Protein AF-A0A4Q7DW19-F1 (afdb_monomer)

Nearest PDB structures (foldseek):
  6ycz-assembly1_A  TM=6.209E-01  e=5.247E+00  Plasmodium falciparum 3D7
  6f8s-assembly1_C  TM=4.944E-01  e=6.450E+00  Pseudomonas putida
  3trb-assembly1_A  TM=3.190E-01  e=3.720E+00  Coxiella burnetii
  7csy-assembly1_A  TM=3.362E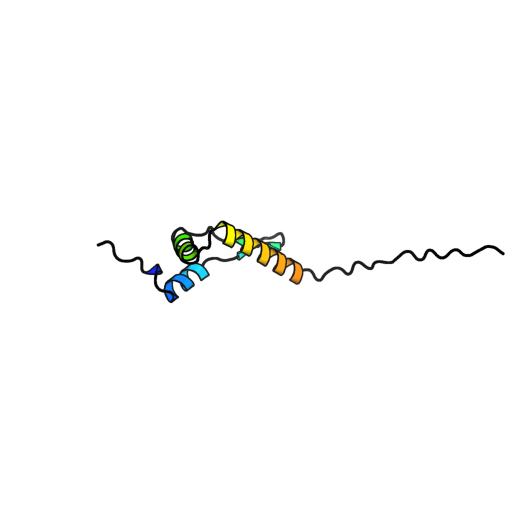-01  e=4.573E+00  Pseudomonas ae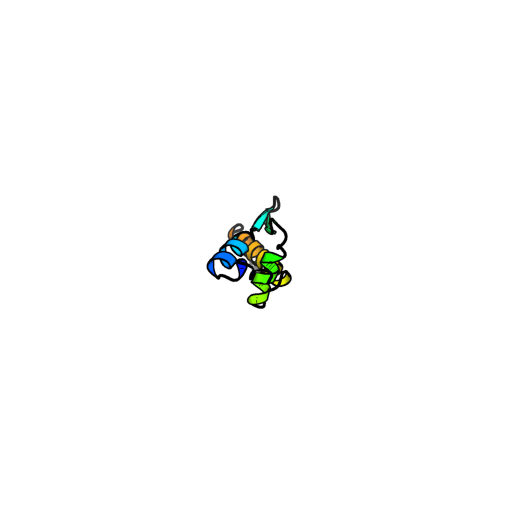ruginosa PAO1

Foldseek 3Di:
DPDDPPCPDPVNVVVLLVQFDWDQDPVQFIFTPDQQDPSNQVSLVVVVHHSVNVRVVRRVVRVVVVCVVDPDPPPPCPDDPDDDDDDD

Radius of gyration: 24.45 Å; Cα contacts (8 Å, |Δi|>4): 57; chains: 1; bounding box: 36×29×95 Å

Mean predicted aligned error: 12.31 Å

pLDDT: mean 78.39, std 18.78, range [39.31, 94.69]

Secondary structure (DSSP, 8-state):
-PPPPGGGSHHHHHHHHTT--EEE-TTS-EEESSPPPHHHHHHHHHTT--HHHHHHHHHHHHHHHHHHHS------------------

Sequence (88 aa):
MPGKPNYLSVPSALKELEKIELIRQPNGNYKLDHAVTATQKVILGAFGLDEEWIKAQARQIGKDIQNVAMPEEQKDDDEDAENETKSY

Organism: NCBI:txid1584

Structure (mmCIF, N/CA/C/O backbone):
data_AF-A0A4Q7DW19-F1
#
_entry.id   AF-A0A4Q7DW19-F1
#
loop_
_atom_site.group_PDB
_atom_site.id
_atom_site.type_symbol
_atom_site.label_atom_id
_atom_site.label_alt_id
_atom_site.label_comp_id
_atom_site.label_asym_id
_atom_site.label_entity_id
_atom_site.label_seq_id
_atom_site.pdbx_PDB_ins_code
_atom_site.Cartn_x
_atom_site.Cartn_y
_atom_site.Cartn_z
_atom_site.occupancy
_atom_site.B_iso_or_equiv
_atom_site.auth_seq_id
_atom_site.auth_comp_id
_atom_site.auth_asym_id
_atom_site.auth_atom_id
_atom_site.pdbx_PDB_model_num
ATOM 1 N N . MET A 1 1 ? -17.642 1.907 26.990 1.00 46.78 1 MET A N 1
ATOM 2 C CA . MET A 1 1 ? -17.718 1.746 25.523 1.00 46.78 1 MET A CA 1
ATOM 3 C C . MET A 1 1 ? -16.306 1.914 24.984 1.00 46.78 1 MET A C 1
ATOM 5 O O . MET A 1 1 ? -15.759 2.989 25.208 1.00 46.78 1 MET A O 1
ATOM 9 N N . PRO A 1 2 ? -15.669 0.897 24.379 1.00 56.22 2 PRO A N 1
ATOM 10 C CA . PRO A 1 2 ? -14.382 1.113 23.726 1.00 56.22 2 PRO A CA 1
ATOM 11 C C . PRO A 1 2 ? -14.595 2.145 22.610 1.00 56.22 2 PRO A C 1
ATOM 13 O O . PRO A 1 2 ? -15.537 2.030 21.825 1.00 56.22 2 PRO A O 1
ATOM 16 N N . GLY A 1 3 ? -13.811 3.224 22.642 1.00 58.12 3 GLY A N 1
ATOM 17 C CA . GLY A 1 3 ? -13.977 4.382 21.767 1.00 58.12 3 GLY A CA 1
ATOM 18 C C . GLY A 1 3 ? -13.917 3.984 20.297 1.00 58.12 3 GLY A C 1
ATOM 19 O O . GLY A 1 3 ? -13.139 3.109 19.918 1.00 58.12 3 GLY A O 1
ATOM 20 N N . LYS A 1 4 ? -14.759 4.619 19.474 1.00 63.19 4 LYS A N 1
ATOM 21 C CA . LYS A 1 4 ? -14.733 4.442 18.020 1.00 63.19 4 LYS A CA 1
ATOM 22 C C . LYS A 1 4 ? -13.292 4.609 17.523 1.00 63.19 4 LYS A C 1
ATOM 24 O O . LYS A 1 4 ? -12.667 5.617 17.855 1.00 63.19 4 LYS A O 1
ATOM 29 N N . PRO A 1 5 ? -12.758 3.656 16.752 1.00 58.50 5 PRO A N 1
ATOM 30 C CA . PRO A 1 5 ? -11.424 3.794 16.197 1.00 58.50 5 PRO A CA 1
ATOM 31 C C . PRO A 1 5 ? -11.318 5.068 15.340 1.00 58.50 5 PRO A C 1
ATOM 33 O O . PRO A 1 5 ? -12.077 5.250 14.389 1.00 58.50 5 PRO A O 1
ATOM 36 N N . ASN A 1 6 ? -10.373 5.957 15.670 1.00 62.06 6 ASN A N 1
ATOM 37 C CA . ASN A 1 6 ? -10.190 7.270 15.020 1.00 62.06 6 ASN A CA 1
ATOM 38 C C . ASN A 1 6 ? -9.728 7.196 13.548 1.00 62.06 6 ASN A C 1
ATOM 40 O O . ASN A 1 6 ? -9.645 8.218 12.872 1.00 62.06 6 ASN A O 1
ATOM 44 N N . TYR A 1 7 ? -9.458 5.997 13.033 1.00 60.69 7 TYR A N 1
ATOM 45 C CA . TYR A 1 7 ? -9.137 5.732 11.625 1.00 60.69 7 TYR A CA 1
ATOM 46 C C . TYR A 1 7 ? -10.388 5.663 10.723 1.00 60.69 7 TYR A C 1
ATOM 48 O O . TYR A 1 7 ? -10.260 5.477 9.520 1.00 60.69 7 TYR A O 1
ATOM 56 N N . LEU A 1 8 ? -11.592 5.859 11.282 1.00 64.94 8 LEU A N 1
ATOM 57 C CA . LEU A 1 8 ? -12.860 5.989 10.542 1.00 64.94 8 LEU A CA 1
ATOM 58 C C . LEU A 1 8 ? -13.134 7.410 10.014 1.00 64.94 8 LEU A C 1
ATOM 60 O O . LEU A 1 8 ? -14.173 7.642 9.398 1.00 64.94 8 LEU A O 1
ATOM 64 N N . SER A 1 9 ? -12.246 8.376 10.264 1.00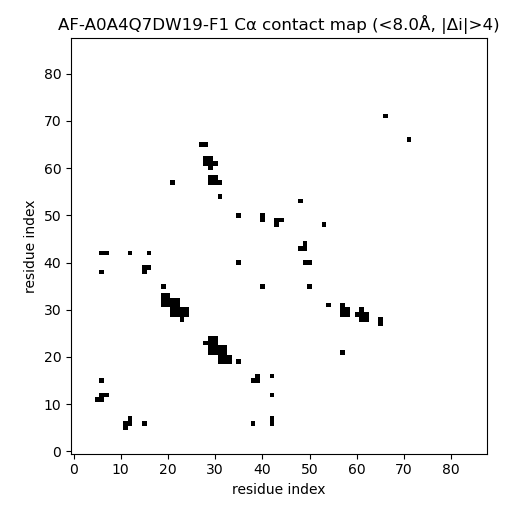 85.00 9 SER A N 1
ATOM 65 C CA . SER A 1 9 ? -12.332 9.677 9.595 1.00 85.00 9 SER A CA 1
ATOM 66 C C . SER A 1 9 ? -11.615 9.612 8.245 1.00 85.00 9 SER A C 1
ATOM 68 O O . SER A 1 9 ? -10.524 9.049 8.152 1.00 85.00 9 SER A O 1
ATOM 70 N N . VAL A 1 10 ? -12.207 10.203 7.203 1.00 86.31 10 VAL A N 1
ATOM 71 C CA . VAL A 1 10 ? -11.638 10.189 5.842 1.00 86.31 10 VAL A CA 1
ATOM 72 C C . VAL A 1 10 ? -10.194 10.721 5.808 1.00 86.31 10 VAL A C 1
ATOM 74 O O . VAL A 1 10 ? -9.336 10.030 5.261 1.00 86.31 10 VAL A O 1
ATOM 77 N N . PRO A 1 11 ? -9.856 11.868 6.438 1.00 90.75 11 PRO A N 1
ATOM 78 C CA . PRO A 1 11 ? -8.481 12.368 6.418 1.00 90.75 11 PRO A CA 1
ATOM 79 C C . PRO A 1 11 ? -7.490 11.442 7.132 1.00 90.75 11 PRO A C 1
ATOM 81 O O . PRO A 1 11 ? -6.348 11.309 6.703 1.00 90.75 11 PRO A O 1
ATOM 84 N N . SER A 1 12 ? -7.904 10.796 8.227 1.00 89.56 12 SER A N 1
ATOM 85 C CA . SER A 1 12 ? -7.051 9.839 8.941 1.00 89.56 12 SER A CA 1
ATOM 86 C C . SER A 1 12 ? -6.840 8.555 8.145 1.00 89.56 12 SER A C 1
ATOM 88 O O . SER A 1 12 ? -5.733 8.029 8.147 1.00 89.56 12 SER A O 1
ATOM 90 N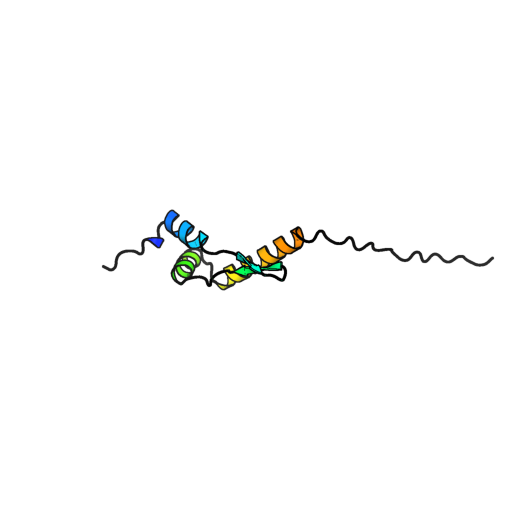 N . ALA A 1 13 ? -7.878 8.070 7.460 1.00 90.38 13 ALA A N 1
ATOM 91 C CA . ALA A 1 13 ? -7.791 6.885 6.618 1.00 90.38 13 ALA A CA 1
ATOM 92 C C . ALA A 1 13 ? -6.799 7.090 5.465 1.00 90.38 13 ALA A C 1
ATOM 94 O O . ALA A 1 13 ? -5.947 6.236 5.238 1.00 90.38 13 ALA A O 1
ATOM 95 N N . LEU A 1 14 ? -6.851 8.249 4.799 1.00 91.75 14 LEU A N 1
ATOM 96 C CA . LEU A 1 14 ? -5.911 8.592 3.728 1.00 91.75 14 LEU A CA 1
ATOM 97 C C . LEU A 1 14 ? -4.460 8.610 4.223 1.00 91.75 14 LEU A C 1
ATOM 99 O O . LEU A 1 14 ? -3.626 7.914 3.656 1.00 91.75 14 LEU A O 1
ATOM 103 N N . LYS A 1 15 ? -4.183 9.288 5.345 1.00 93.12 15 LYS A N 1
ATOM 104 C CA . LYS A 1 15 ? -2.841 9.308 5.963 1.00 93.12 15 LYS A CA 1
ATOM 105 C C . LYS A 1 15 ? -2.303 7.918 6.314 1.00 93.12 15 LYS A C 1
ATOM 107 O O . LYS A 1 15 ? -1.095 7.716 6.377 1.00 93.12 15 LYS A O 1
ATOM 112 N N . GLU A 1 16 ? -3.183 6.968 6.619 1.00 93.62 16 GLU A N 1
ATOM 113 C CA . GLU A 1 16 ? -2.787 5.594 6.934 1.00 93.62 16 GLU A CA 1
ATOM 114 C C . GLU A 1 16 ? -2.505 4.770 5.669 1.00 93.62 16 GLU A C 1
ATOM 116 O O . GLU A 1 16 ? -1.573 3.962 5.661 1.00 93.62 16 GLU A O 1
ATOM 121 N N . LEU A 1 17 ? -3.287 4.980 4.604 1.00 93.06 17 LEU A N 1
ATOM 122 C CA . LEU A 1 17 ? -3.091 4.337 3.301 1.00 93.06 17 LEU A CA 1
ATOM 123 C C . LEU A 1 17 ? -1.864 4.880 2.557 1.00 93.06 17 LEU A C 1
ATOM 125 O O . LEU A 1 17 ? -1.205 4.111 1.868 1.00 93.06 17 LEU A O 1
ATOM 129 N N . GLU A 1 18 ? -1.510 6.155 2.744 1.00 94.31 18 GLU A N 1
ATOM 130 C CA . GLU A 1 18 ? -0.292 6.774 2.188 1.00 94.31 18 GLU A CA 1
ATOM 131 C C . GLU A 1 18 ? 0.999 6.061 2.623 1.00 94.31 18 GLU A C 1
ATOM 133 O O . GLU A 1 18 ? 1.996 6.120 1.916 1.00 94.31 18 GLU A O 1
ATOM 138 N N . LYS A 1 19 ? 0.977 5.332 3.746 1.00 94.50 19 LYS A N 1
ATOM 139 C CA . LYS A 1 19 ? 2.116 4.529 4.226 1.00 94.50 19 LYS A CA 1
ATOM 140 C C . LYS A 1 19 ? 2.347 3.244 3.417 1.00 94.50 19 LYS A C 1
ATOM 142 O O . LYS A 1 19 ? 3.270 2.492 3.721 1.00 94.50 19 LYS A O 1
ATOM 147 N N . ILE A 1 20 ? 1.465 2.909 2.473 1.00 94.38 20 ILE A N 1
ATOM 148 C CA . ILE A 1 20 ? 1.647 1.766 1.575 1.00 94.38 20 ILE A CA 1
ATOM 149 C C . ILE A 1 20 ? 2.570 2.214 0.441 1.00 94.38 20 ILE A C 1
ATOM 151 O O . ILE A 1 20 ? 2.132 2.834 -0.525 1.00 94.38 20 ILE A O 1
ATOM 155 N N . GLU A 1 21 ? 3.851 1.882 0.563 1.00 94.00 21 GLU A N 1
ATOM 156 C CA . GLU A 1 21 ? 4.889 2.327 -0.368 1.00 94.00 21 GLU A CA 1
ATOM 157 C C . GLU A 1 21 ? 5.441 1.183 -1.230 1.00 94.00 21 GLU A C 1
ATOM 159 O O . GLU A 1 21 ? 5.435 0.006 -0.847 1.00 94.00 21 GLU A O 1
ATOM 164 N N . LEU A 1 22 ? 5.943 1.547 -2.414 1.00 92.94 22 LEU A N 1
ATOM 165 C CA . LEU A 1 22 ? 6.685 0.657 -3.303 1.00 92.94 22 LEU A CA 1
ATOM 166 C C . LEU A 1 22 ? 8.176 0.986 -3.251 1.00 92.94 22 LEU A C 1
ATOM 168 O O . LEU A 1 22 ? 8.573 2.138 -3.400 1.00 92.94 22 LEU A O 1
ATOM 172 N N . ILE A 1 23 ? 9.008 -0.045 -3.143 1.00 92.44 23 ILE A N 1
ATOM 173 C CA . ILE A 1 23 ? 10.465 0.056 -3.166 1.00 92.44 23 ILE A CA 1
ATOM 174 C C . ILE A 1 23 ? 11.036 -0.588 -4.432 1.00 92.44 23 ILE A C 1
ATOM 176 O O . ILE A 1 23 ? 10.707 -1.727 -4.792 1.00 92.44 23 ILE A O 1
ATOM 180 N N . ARG A 1 24 ? 11.940 0.136 -5.100 1.00 90.12 24 ARG A N 1
ATOM 181 C CA . ARG A 1 24 ? 12.692 -0.372 -6.253 1.00 90.12 24 ARG A CA 1
ATOM 182 C C . ARG A 1 24 ? 13.747 -1.372 -5.786 1.00 90.12 24 ARG A C 1
ATOM 184 O O . ARG A 1 24 ? 14.601 -1.055 -4.964 1.00 90.12 24 ARG A O 1
ATOM 191 N N . GLN A 1 25 ? 13.702 -2.580 -6.327 1.00 88.88 25 GLN A N 1
ATOM 192 C CA . GLN A 1 25 ? 14.694 -3.621 -6.086 1.00 88.88 25 GLN A CA 1
ATOM 193 C C . GLN A 1 25 ? 15.920 -3.453 -7.001 1.00 88.88 25 GLN A C 1
ATOM 195 O O . GLN A 1 25 ? 15.820 -2.822 -8.058 1.00 88.88 25 GLN A O 1
ATOM 200 N N . PRO A 1 26 ? 17.079 -4.046 -6.649 1.00 85.44 26 PRO A N 1
ATOM 201 C CA . PRO A 1 26 ? 18.291 -3.974 -7.471 1.00 85.44 26 PRO A CA 1
ATOM 202 C C . PRO A 1 26 ? 18.111 -4.499 -8.901 1.00 85.44 26 PRO A C 1
ATOM 204 O O . PRO A 1 26 ? 18.723 -3.979 -9.825 1.00 85.44 26 PRO A O 1
ATOM 207 N N . ASN A 1 27 ? 17.225 -5.479 -9.096 1.00 81.12 27 ASN A N 1
ATOM 208 C CA . ASN A 1 27 ? 16.872 -6.027 -10.408 1.00 81.12 27 ASN A CA 1
ATOM 209 C C . ASN A 1 27 ? 15.914 -5.131 -11.221 1.00 81.12 27 ASN A C 1
ATOM 211 O O . ASN A 1 27 ? 15.440 -5.548 -12.270 1.00 81.12 27 ASN A O 1
ATOM 215 N N . GLY A 1 28 ? 15.596 -3.927 -10.735 1.00 78.94 28 GLY A N 1
ATOM 216 C CA . GLY A 1 28 ? 14.707 -2.978 -11.404 1.00 78.94 28 GLY A CA 1
ATOM 217 C C . GLY A 1 28 ? 13.215 -3.219 -11.174 1.00 78.94 28 GLY A C 1
ATOM 218 O O . GLY A 1 28 ? 12.415 -2.412 -11.638 1.00 78.94 28 GLY A O 1
ATOM 219 N N . ASN A 1 29 ? 12.821 -4.274 -10.454 1.00 85.06 29 ASN A N 1
ATOM 220 C CA . ASN A 1 29 ? 11.415 -4.545 -10.147 1.00 85.06 29 ASN A CA 1
ATOM 221 C C . ASN A 1 29 ? 10.945 -3.686 -8.965 1.00 85.06 29 ASN A C 1
ATOM 223 O O . ASN A 1 29 ? 11.685 -3.498 -8.000 1.00 85.06 29 ASN A O 1
ATOM 227 N N . TYR A 1 30 ? 9.693 -3.233 -8.979 1.00 89.44 30 TYR A N 1
ATOM 228 C CA . TYR A 1 30 ? 9.067 -2.587 -7.820 1.00 89.44 30 TYR A CA 1
ATOM 229 C C . TYR A 1 30 ? 8.264 -3.609 -7.013 1.00 89.44 30 TYR A C 1
ATOM 231 O O . TYR A 1 30 ? 7.577 -4.464 -7.574 1.00 89.44 30 TYR A O 1
ATOM 239 N N . LYS A 1 31 ? 8.356 -3.533 -5.685 1.00 90.00 31 LYS A N 1
ATOM 240 C CA . LYS A 1 31 ? 7.576 -4.361 -4.754 1.00 90.00 31 LYS A CA 1
ATOM 241 C C . LYS A 1 31 ? 7.085 -3.516 -3.584 1.00 90.00 31 LYS A C 1
ATOM 243 O O . LYS A 1 31 ? 7.648 -2.458 -3.341 1.00 90.00 31 LYS A O 1
ATOM 248 N N . LEU A 1 32 ? 6.098 -4.002 -2.835 1.00 93.00 32 LEU A N 1
ATOM 249 C CA . LEU A 1 32 ? 5.704 -3.374 -1.569 1.00 93.00 32 LEU A CA 1
ATOM 250 C C . LEU A 1 32 ? 6.886 -3.358 -0.592 1.00 93.00 32 LEU A C 1
ATOM 252 O O . LEU A 1 32 ? 7.532 -4.392 -0.398 1.00 93.00 32 LEU A O 1
ATOM 256 N N . ASP A 1 33 ? 7.158 -2.195 -0.002 1.00 90.50 33 ASP A N 1
ATOM 257 C CA . ASP A 1 33 ? 8.229 -2.036 0.986 1.00 90.50 33 ASP A CA 1
ATOM 258 C C . ASP A 1 33 ? 7.874 -2.722 2.310 1.00 90.50 33 ASP A C 1
ATOM 260 O O . ASP A 1 33 ? 8.677 -3.438 2.916 1.00 90.50 33 ASP A O 1
ATOM 264 N N . HIS A 1 34 ? 6.612 -2.578 2.715 1.00 90.25 34 HIS A N 1
ATOM 265 C CA . HIS A 1 34 ? 6.067 -3.161 3.932 1.00 90.25 34 HIS A CA 1
ATOM 266 C C . HIS A 1 34 ? 4.806 -3.981 3.657 1.00 90.25 34 HIS A C 1
ATOM 268 O O . HIS A 1 34 ? 4.077 -3.764 2.688 1.00 90.2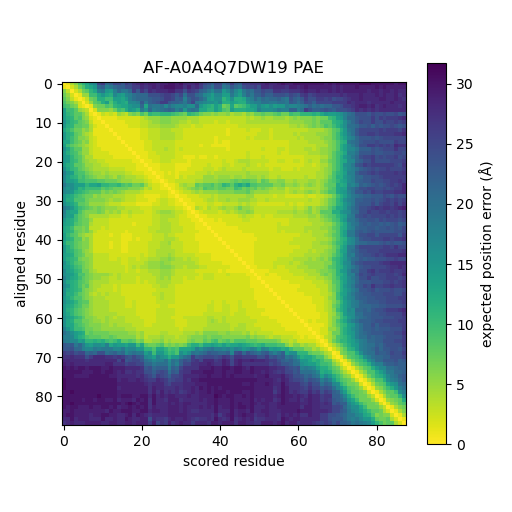5 34 HIS A O 1
ATOM 274 N N . ALA A 1 35 ? 4.544 -4.949 4.537 1.00 92.25 35 ALA A N 1
ATOM 275 C CA . ALA A 1 35 ? 3.283 -5.678 4.527 1.00 92.25 35 ALA A CA 1
ATOM 276 C C . ALA A 1 35 ? 2.125 -4.748 4.921 1.00 92.25 35 ALA A C 1
ATOM 278 O O . ALA A 1 35 ? 2.275 -3.902 5.804 1.00 92.25 35 ALA A O 1
ATOM 279 N N . VAL A 1 36 ? 0.955 -4.951 4.310 1.00 93.56 36 VAL A N 1
ATOM 280 C CA . VAL A 1 36 ? -0.252 -4.179 4.633 1.00 93.56 36 VAL A CA 1
ATOM 281 C C . VAL A 1 36 ? -0.667 -4.470 6.080 1.00 93.56 36 VAL A C 1
ATOM 283 O O . VAL A 1 36 ? -0.898 -5.624 6.456 1.00 93.56 36 VAL A O 1
ATOM 286 N N . THR A 1 37 ? -0.757 -3.430 6.908 1.00 94.56 37 THR A N 1
ATOM 287 C CA . THR A 1 37 ? -1.065 -3.548 8.340 1.00 94.56 37 THR A CA 1
ATOM 288 C C . THR A 1 37 ? -2.537 -3.888 8.578 1.00 94.56 37 THR A C 1
ATOM 290 O O . THR A 1 37 ? -3.391 -3.656 7.724 1.00 94.56 37 THR A O 1
ATOM 293 N N . ALA A 1 38 ? -2.880 -4.410 9.761 1.00 92.88 38 ALA A N 1
ATOM 294 C CA . ALA A 1 38 ? -4.275 -4.715 10.102 1.00 92.88 38 ALA A CA 1
ATOM 295 C C . ALA A 1 38 ? -5.191 -3.482 9.981 1.00 92.88 38 ALA A C 1
ATOM 297 O O . ALA A 1 38 ? -6.295 -3.587 9.452 1.00 92.88 38 ALA A O 1
ATOM 298 N N . THR A 1 39 ? -4.714 -2.306 10.402 1.00 92.12 39 THR A N 1
ATOM 299 C CA . THR A 1 39 ? -5.449 -1.040 10.274 1.00 92.12 39 THR A CA 1
ATOM 300 C C . THR A 1 39 ? -5.700 -0.685 8.810 1.00 92.12 39 THR A C 1
ATOM 302 O O . THR A 1 39 ? -6.825 -0.350 8.448 1.00 92.12 39 THR A O 1
ATOM 305 N N . GLN A 1 40 ? -4.687 -0.822 7.952 1.00 94.12 40 GLN A N 1
ATOM 306 C CA . GLN A 1 40 ? -4.827 -0.592 6.514 1.00 94.12 40 GLN A CA 1
ATOM 307 C C . GLN A 1 40 ? -5.809 -1.582 5.880 1.00 94.12 40 GLN A C 1
ATOM 309 O O . GLN A 1 40 ? -6.662 -1.161 5.108 1.00 94.12 40 GLN A O 1
ATOM 314 N N . LYS A 1 41 ? -5.772 -2.870 6.255 1.00 94.12 41 LYS A N 1
ATOM 315 C CA . LYS A 1 41 ? -6.741 -3.872 5.769 1.00 94.12 41 LYS A CA 1
ATOM 316 C C . LYS A 1 41 ? -8.177 -3.530 6.161 1.00 94.12 41 LYS A C 1
ATOM 318 O O . LYS A 1 41 ? -9.077 -3.692 5.347 1.00 94.12 41 LYS A O 1
ATOM 323 N N . VAL A 1 42 ? -8.400 -3.027 7.377 1.00 92.75 42 VAL A N 1
ATOM 324 C CA . VAL A 1 42 ? -9.731 -2.570 7.819 1.00 92.75 42 VAL A CA 1
ATOM 325 C C . VAL A 1 42 ? -10.206 -1.375 6.992 1.00 92.75 42 VAL A C 1
ATOM 327 O O . VAL A 1 42 ? -11.360 -1.351 6.570 1.00 92.75 42 VAL A O 1
ATOM 330 N N . ILE A 1 43 ? -9.326 -0.402 6.734 1.00 92.00 43 ILE A N 1
ATOM 331 C CA . ILE A 1 43 ? -9.652 0.764 5.904 1.00 92.00 43 ILE A CA 1
ATOM 332 C C . ILE A 1 43 ? -9.972 0.328 4.470 1.00 92.00 43 ILE A C 1
ATOM 334 O O . ILE A 1 43 ? -11.012 0.708 3.947 1.00 92.00 43 ILE A O 1
ATOM 338 N N . LEU A 1 44 ? -9.125 -0.500 3.853 1.00 92.94 44 LEU A N 1
ATOM 339 C CA . LEU A 1 44 ? -9.335 -1.038 2.505 1.00 92.94 44 LEU A CA 1
ATOM 340 C C . LEU A 1 44 ? -10.646 -1.825 2.405 1.00 92.94 44 LEU A C 1
ATOM 342 O O . LEU A 1 44 ? -11.424 -1.612 1.476 1.00 92.94 44 LEU A O 1
ATOM 346 N N . GLY A 1 45 ? -10.937 -2.654 3.410 1.00 92.31 45 GLY A N 1
ATOM 347 C CA . GLY A 1 45 ? -12.172 -3.429 3.483 1.00 92.31 45 GLY A CA 1
ATOM 348 C C . GLY A 1 45 ? -13.429 -2.557 3.520 1.00 92.31 45 GLY A C 1
ATOM 349 O O . GLY A 1 45 ? -14.447 -2.938 2.947 1.00 92.31 45 GLY A O 1
ATOM 350 N N . ALA A 1 46 ? -13.361 -1.353 4.100 1.00 90.50 46 ALA A N 1
ATOM 351 C CA . ALA A 1 46 ? -14.468 -0.393 4.058 1.00 90.50 46 ALA A CA 1
ATOM 352 C C . ALA A 1 46 ? -14.786 0.105 2.631 1.00 90.50 46 ALA A C 1
ATOM 354 O O . ALA A 1 46 ? -15.902 0.557 2.382 1.00 90.50 46 ALA A O 1
ATOM 355 N N . PHE A 1 47 ? -13.835 -0.015 1.698 1.00 89.25 47 PHE A N 1
ATOM 356 C CA . PHE A 1 47 ? -13.996 0.294 0.274 1.00 89.25 47 PHE A CA 1
ATOM 357 C C . PHE A 1 47 ? -14.194 -0.957 -0.599 1.00 89.25 47 PHE A C 1
ATOM 359 O O . PHE A 1 47 ? -14.210 -0.847 -1.823 1.00 89.25 47 PHE A O 1
ATOM 366 N N . GLY A 1 48 ? -14.337 -2.145 0.001 1.00 92.25 48 GLY A N 1
ATOM 367 C CA . GLY A 1 48 ? -14.435 -3.406 -0.739 1.00 92.25 48 GLY A CA 1
ATOM 368 C C . GLY A 1 48 ? -13.120 -3.841 -1.394 1.00 92.25 48 GLY A C 1
ATOM 369 O O . GLY A 1 48 ? -13.147 -4.605 -2.355 1.00 92.25 48 GLY A O 1
ATOM 370 N N . LEU A 1 49 ? -11.983 -3.346 -0.895 1.00 94.69 49 LEU A N 1
ATOM 371 C CA . LEU A 1 49 ? -10.646 -3.715 -1.351 1.00 94.69 49 LEU A CA 1
ATOM 372 C C . LEU A 1 49 ? -9.977 -4.648 -0.339 1.00 94.69 49 LEU A C 1
ATOM 374 O O . LEU A 1 49 ? -10.199 -4.545 0.869 1.00 94.69 49 LEU A O 1
ATOM 378 N N . ASP A 1 50 ? -9.108 -5.521 -0.831 1.00 93.38 50 ASP A N 1
ATOM 379 C CA . ASP A 1 50 ? -8.342 -6.460 -0.021 1.00 93.38 50 ASP A CA 1
ATOM 380 C C . ASP A 1 50 ? -6.834 -6.368 -0.301 1.00 93.38 50 ASP A C 1
ATOM 382 O O . ASP A 1 50 ? -6.342 -5.565 -1.101 1.00 93.38 50 ASP A O 1
ATOM 386 N N . GLU A 1 51 ? -6.064 -7.169 0.432 1.00 91.62 51 GLU A N 1
ATOM 387 C CA . GLU A 1 51 ? -4.611 -7.198 0.297 1.00 91.62 51 GLU A CA 1
ATOM 388 C C . GLU A 1 51 ? -4.165 -7.790 -1.051 1.00 91.62 51 GLU A C 1
ATOM 390 O O . GLU A 1 51 ? -3.151 -7.352 -1.605 1.00 91.62 51 GLU A O 1
ATOM 395 N N . GLU A 1 52 ? -4.901 -8.766 -1.597 1.00 93.38 52 GLU A N 1
ATOM 396 C CA . GLU A 1 52 ? -4.661 -9.291 -2.943 1.00 93.38 52 GLU A CA 1
ATOM 397 C C . GLU A 1 52 ? -4.728 -8.182 -3.997 1.00 93.38 52 GLU A C 1
ATOM 399 O O . GLU A 1 52 ? -3.831 -8.094 -4.843 1.00 93.38 52 GLU A O 1
ATOM 404 N N . TRP A 1 53 ? -5.737 -7.313 -3.922 1.00 94.62 53 TRP A N 1
ATOM 405 C CA . TRP A 1 53 ? -5.914 -6.192 -4.836 1.00 94.62 53 TRP A CA 1
ATOM 406 C C . TRP A 1 53 ? -4.730 -5.222 -4.776 1.00 94.62 53 TRP A C 1
ATOM 408 O O . TRP A 1 53 ? -4.179 -4.849 -5.815 1.00 94.62 53 TRP A O 1
ATOM 418 N N . ILE A 1 54 ? -4.257 -4.886 -3.570 1.00 93.69 54 ILE A N 1
ATOM 419 C CA . ILE A 1 54 ? -3.076 -4.026 -3.382 1.00 93.69 54 ILE A CA 1
ATOM 420 C C . ILE A 1 54 ? -1.827 -4.663 -3.994 1.00 93.69 54 ILE A C 1
ATOM 422 O O . ILE A 1 54 ? -1.072 -4.000 -4.706 1.00 93.69 54 ILE A O 1
ATOM 426 N N . LYS A 1 55 ? -1.613 -5.965 -3.777 1.00 91.75 55 LYS A N 1
ATOM 427 C CA . LYS A 1 55 ? -0.488 -6.696 -4.381 1.00 91.75 55 LYS A CA 1
ATOM 428 C C . LYS A 1 55 ? -0.586 -6.735 -5.904 1.00 91.75 55 LYS A C 1
ATOM 430 O O . LYS A 1 55 ? 0.441 -6.660 -6.576 1.00 91.75 55 LYS A O 1
ATOM 435 N N . ALA A 1 56 ? -1.788 -6.879 -6.458 1.00 93.69 56 ALA A N 1
ATOM 436 C CA . ALA A 1 56 ? -2.004 -6.853 -7.900 1.00 93.69 56 ALA A CA 1
ATOM 437 C C . ALA A 1 56 ? -1.669 -5.475 -8.487 1.00 93.69 56 ALA A C 1
ATOM 439 O O . ALA A 1 56 ? -0.903 -5.410 -9.449 1.00 93.69 56 ALA A O 1
ATOM 440 N N . GLN A 1 57 ? -2.137 -4.390 -7.860 1.00 93.38 57 GLN A N 1
ATOM 441 C CA . GLN A 1 57 ? -1.803 -3.035 -8.301 1.00 93.38 57 GLN A C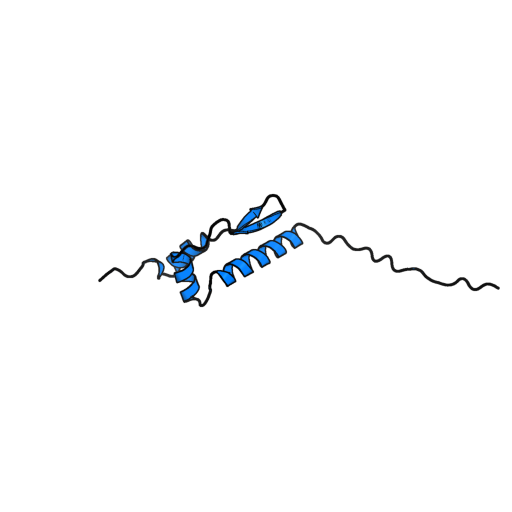A 1
ATOM 442 C C . GLN A 1 57 ? -0.318 -2.713 -8.175 1.00 93.38 57 GLN A C 1
ATOM 444 O O . GLN A 1 57 ? 0.273 -2.192 -9.115 1.00 93.38 57 GLN A O 1
ATOM 449 N N . ALA A 1 58 ? 0.323 -3.108 -7.075 1.00 92.00 58 ALA A N 1
ATOM 450 C CA . ALA A 1 58 ? 1.766 -2.957 -6.901 1.00 92.00 58 ALA A CA 1
ATOM 451 C C . ALA A 1 58 ? 2.563 -3.601 -8.050 1.00 92.00 58 ALA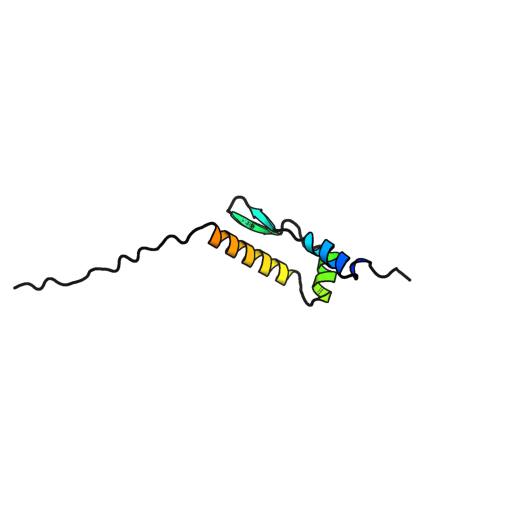 A C 1
ATOM 453 O O . ALA A 1 58 ? 3.518 -3.014 -8.557 1.00 92.00 58 ALA A O 1
ATOM 454 N N . ARG A 1 59 ? 2.155 -4.801 -8.488 1.00 90.38 59 ARG A N 1
ATOM 455 C CA . ARG A 1 59 ? 2.782 -5.487 -9.627 1.00 90.38 59 ARG A CA 1
ATOM 456 C C . ARG A 1 59 ? 2.525 -4.766 -10.944 1.00 90.38 59 ARG A C 1
ATOM 458 O O . ARG A 1 59 ? 3.440 -4.704 -11.757 1.00 90.38 59 ARG A O 1
ATOM 465 N N . GLN A 1 60 ? 1.309 -4.268 -11.168 1.00 92.88 60 GLN A N 1
ATOM 466 C CA . GLN A 1 60 ? 0.972 -3.561 -12.402 1.00 92.88 60 GLN A CA 1
ATOM 467 C C .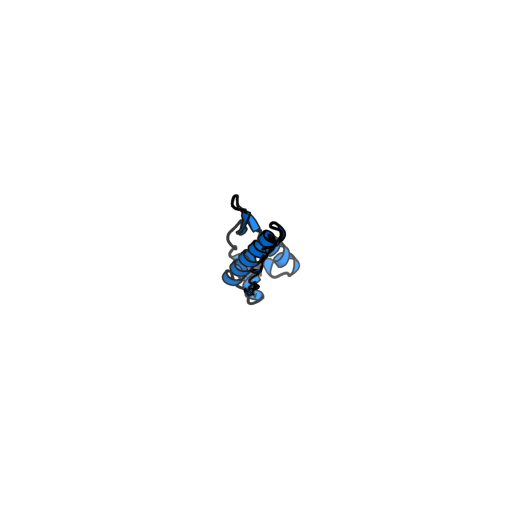 GLN A 1 60 ? 1.766 -2.259 -12.518 1.00 92.88 60 GLN A C 1
ATOM 469 O O . GLN A 1 60 ? 2.494 -2.085 -13.487 1.00 92.88 60 GLN A O 1
ATOM 474 N N . ILE A 1 61 ? 1.744 -1.431 -11.472 1.00 91.31 61 ILE A N 1
ATOM 475 C CA . ILE A 1 61 ? 2.530 -0.194 -11.399 1.00 91.31 61 ILE A CA 1
ATOM 476 C C . ILE A 1 61 ? 4.019 -0.494 -11.596 1.00 91.31 61 ILE A C 1
ATOM 478 O O . ILE A 1 61 ? 4.704 0.202 -12.337 1.00 91.31 61 ILE A O 1
ATOM 482 N N . GLY A 1 62 ? 4.530 -1.561 -10.974 1.00 89.62 62 GLY A N 1
ATOM 483 C CA . GLY A 1 62 ? 5.917 -1.972 -11.160 1.00 89.62 62 GLY A CA 1
ATOM 484 C C . GLY A 1 62 ? 6.273 -2.300 -12.610 1.00 89.62 62 GLY A C 1
ATOM 485 O O . GLY A 1 62 ? 7.345 -1.900 -13.056 1.00 89.62 62 GLY A O 1
ATOM 486 N N . LYS A 1 63 ? 5.381 -2.974 -13.348 1.00 88.50 63 LYS A N 1
ATOM 487 C CA . LYS A 1 63 ? 5.556 -3.235 -14.786 1.00 88.50 63 LYS A CA 1
ATOM 488 C C . LYS A 1 63 ? 5.494 -1.951 -15.603 1.00 88.50 63 LYS A C 1
ATOM 490 O O . LYS A 1 63 ? 6.345 -1.745 -16.458 1.00 88.50 63 LYS A O 1
ATOM 495 N N . ASP A 1 64 ? 4.531 -1.083 -15.314 1.00 90.31 64 ASP A N 1
ATOM 496 C CA . ASP A 1 64 ? 4.356 0.170 -16.049 1.00 90.31 64 ASP A CA 1
ATOM 497 C C . ASP A 1 64 ? 5.606 1.055 -15.911 1.00 90.31 64 ASP A C 1
ATOM 499 O O . ASP A 1 64 ? 6.096 1.599 -16.897 1.00 90.31 64 ASP A O 1
ATOM 503 N N . ILE A 1 65 ? 6.200 1.125 -14.714 1.00 86.88 65 ILE A N 1
ATOM 504 C CA . ILE A 1 65 ? 7.451 1.866 -14.499 1.00 86.88 65 ILE A CA 1
ATOM 505 C C . ILE A 1 65 ? 8.627 1.213 -15.241 1.00 86.88 65 ILE A C 1
ATOM 507 O O . ILE A 1 65 ? 9.469 1.924 -15.789 1.00 86.88 65 ILE A O 1
ATOM 511 N N . GLN A 1 66 ? 8.704 -0.121 -15.280 1.00 82.44 66 GLN A N 1
ATOM 512 C CA . GLN A 1 66 ? 9.742 -0.821 -16.046 1.00 82.44 66 GLN A CA 1
ATOM 513 C C . GLN A 1 66 ? 9.642 -0.544 -17.543 1.00 82.44 66 GLN A C 1
ATOM 515 O O . GLN A 1 66 ? 10.658 -0.247 -18.164 1.00 82.44 66 GLN A O 1
ATOM 520 N N . ASN A 1 67 ? 8.430 -0.576 -18.092 1.00 82.06 67 ASN A N 1
ATOM 521 C CA . ASN A 1 67 ? 8.179 -0.303 -19.504 1.00 82.06 67 ASN A CA 1
ATOM 522 C C . ASN A 1 67 ? 8.477 1.157 -19.872 1.00 82.06 67 ASN A C 1
ATOM 524 O O . ASN A 1 67 ? 8.898 1.437 -20.982 1.00 82.06 67 ASN A O 1
ATOM 528 N N . VAL A 1 68 ? 8.295 2.105 -18.948 1.00 80.06 68 VAL A N 1
ATOM 529 C CA . VAL A 1 68 ? 8.708 3.503 -19.173 1.00 80.06 68 VAL A CA 1
ATOM 530 C C . VAL A 1 68 ? 10.230 3.663 -19.076 1.00 80.06 68 VAL A C 1
ATOM 532 O O . VAL A 1 68 ? 10.815 4.472 -19.792 1.00 80.06 68 VAL A O 1
ATOM 535 N N . ALA A 1 69 ? 10.888 2.913 -18.187 1.00 67.25 69 ALA A N 1
ATOM 536 C CA . ALA A 1 69 ? 12.337 2.975 -17.995 1.00 67.25 69 ALA A CA 1
ATOM 537 C C . ALA A 1 69 ? 13.134 2.260 -19.101 1.00 67.25 69 ALA A C 1
ATOM 539 O O . ALA A 1 69 ? 14.312 2.567 -19.291 1.00 67.25 69 ALA A O 1
ATOM 540 N N . MET A 1 70 ? 12.513 1.318 -19.811 1.00 60.88 70 MET A N 1
ATOM 541 C CA . MET A 1 70 ? 13.066 0.663 -20.990 1.00 60.88 70 MET A CA 1
ATOM 542 C C . MET A 1 70 ? 12.315 1.178 -22.221 1.00 60.88 70 MET A C 1
ATOM 544 O O . MET A 1 70 ? 11.228 0.674 -22.489 1.00 60.88 70 MET A O 1
ATOM 548 N N . PRO A 1 71 ? 12.829 2.180 -22.964 1.00 56.84 71 PRO A N 1
ATOM 549 C CA . PRO A 1 71 ? 12.252 2.488 -24.267 1.00 56.84 71 PRO A CA 1
ATOM 550 C C . PRO A 1 71 ? 12.257 1.199 -25.089 1.00 56.84 71 PRO A C 1
ATOM 552 O O . PRO A 1 71 ? 13.264 0.489 -25.091 1.00 56.84 71 PRO A O 1
ATOM 555 N N . GLU A 1 72 ? 11.121 0.874 -25.707 1.00 58.00 72 GLU A N 1
ATO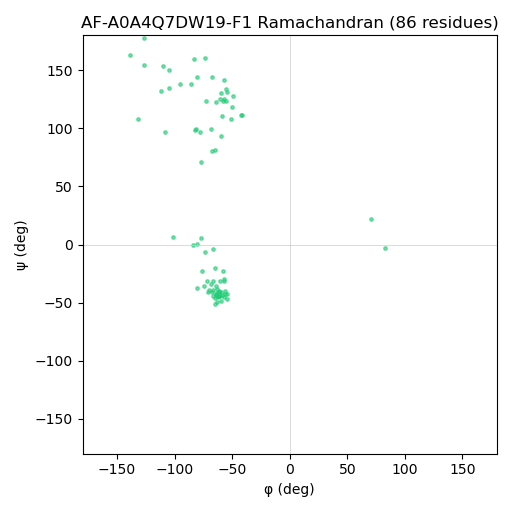M 556 C CA . GLU A 1 72 ? 10.990 -0.322 -26.535 1.00 58.00 72 GLU A CA 1
ATOM 557 C C . GLU A 1 72 ? 12.153 -0.356 -27.530 1.00 58.00 72 GLU A C 1
ATOM 559 O O . GLU A 1 72 ? 12.318 0.570 -28.328 1.00 58.00 72 GLU A O 1
ATOM 564 N N . GLU A 1 73 ? 12.995 -1.391 -27.454 1.00 54.50 73 GLU A N 1
ATOM 565 C CA . GLU A 1 73 ? 13.900 -1.697 -28.553 1.00 54.50 73 GLU A CA 1
ATOM 566 C C . GLU A 1 73 ? 13.001 -1.941 -29.761 1.00 54.50 73 GLU A C 1
ATOM 568 O O . GLU A 1 73 ? 12.229 -2.903 -29.783 1.00 54.50 73 GLU A O 1
ATOM 573 N N . GLN A 1 74 ? 13.051 -1.015 -30.722 1.00 48.38 74 GLN A N 1
ATOM 574 C CA . GLN A 1 74 ? 12.492 -1.220 -32.046 1.00 48.38 74 GLN A CA 1
ATOM 575 C C . GLN A 1 74 ? 13.058 -2.550 -32.533 1.00 48.38 74 GLN A C 1
ATOM 577 O O . GLN A 1 74 ? 14.254 -2.675 -32.788 1.00 48.38 74 GLN A O 1
ATOM 582 N N . LYS A 1 75 ? 12.208 -3.575 -32.577 1.00 45.97 75 LYS A N 1
ATOM 583 C CA . LYS A 1 75 ? 12.494 -4.731 -33.406 1.00 45.97 75 LYS A CA 1
ATOM 584 C C . LYS A 1 75 ? 12.373 -4.202 -34.821 1.00 45.97 75 LYS A C 1
ATOM 586 O O . LYS A 1 75 ? 11.266 -3.969 -35.297 1.00 45.97 75 LYS A O 1
ATOM 591 N N . ASP A 1 76 ? 13.519 -3.898 -35.412 1.00 39.31 76 ASP A N 1
ATOM 592 C CA . ASP A 1 76 ? 13.642 -3.770 -36.849 1.00 39.31 76 ASP A CA 1
ATOM 593 C C . ASP A 1 76 ? 13.237 -5.137 -37.416 1.00 39.31 76 ASP A C 1
ATOM 595 O O . ASP A 1 76 ? 14.018 -6.089 -37.434 1.00 39.31 76 ASP A O 1
ATOM 599 N N . ASP A 1 77 ? 11.956 -5.266 -37.760 1.00 43.38 77 ASP A N 1
ATOM 600 C CA . ASP A 1 77 ? 11.468 -6.313 -38.643 1.00 43.38 77 ASP A CA 1
ATOM 601 C C . ASP A 1 77 ? 12.068 -6.009 -40.025 1.00 43.38 77 ASP A C 1
ATOM 603 O O . ASP A 1 77 ? 11.436 -5.388 -40.881 1.00 43.38 77 ASP A O 1
ATOM 607 N N . ASP A 1 78 ? 13.333 -6.392 -40.226 1.00 44.50 78 ASP A N 1
ATOM 608 C CA . ASP A 1 78 ? 13.904 -6.578 -41.558 1.00 44.50 78 ASP A CA 1
ATOM 609 C C . ASP A 1 78 ? 13.151 -7.758 -42.198 1.00 44.50 78 ASP A C 1
ATOM 611 O O . ASP A 1 78 ? 13.574 -8.913 -42.135 1.00 44.50 78 ASP A O 1
ATOM 615 N N . GLU A 1 79 ? 11.968 -7.463 -42.744 1.00 47.53 79 GLU A N 1
ATOM 616 C CA . GLU A 1 79 ? 11.194 -8.377 -43.575 1.00 47.53 79 GLU A CA 1
ATOM 617 C C . GLU A 1 79 ? 12.044 -8.824 -44.773 1.00 47.53 79 GLU A C 1
ATOM 619 O O . GLU A 1 79 ? 12.562 -8.015 -45.549 1.00 47.53 79 GLU A O 1
ATOM 624 N N . ASP A 1 80 ? 12.160 -10.146 -44.904 1.00 44.31 80 ASP A N 1
ATOM 625 C CA . ASP A 1 80 ? 12.796 -10.881 -45.989 1.00 44.31 80 ASP A CA 1
ATOM 626 C C . ASP A 1 80 ? 12.477 -10.290 -47.373 1.00 44.31 80 ASP A C 1
ATOM 628 O O . ASP A 1 80 ? 11.372 -10.419 -47.908 1.00 44.31 80 ASP A O 1
ATOM 632 N N . ALA A 1 81 ? 13.489 -9.708 -48.017 1.00 46.56 81 ALA A N 1
ATOM 633 C CA . ALA A 1 81 ? 13.454 -9.410 -49.441 1.00 46.56 81 ALA A CA 1
ATOM 634 C C . ALA A 1 81 ? 13.700 -10.693 -50.260 1.00 46.56 81 ALA A C 1
ATOM 636 O O . ALA A 1 81 ? 14.741 -10.854 -50.899 1.00 46.56 81 ALA A O 1
ATOM 637 N N . GLU A 1 82 ? 12.726 -11.605 -50.279 1.00 51.53 82 GLU A N 1
ATOM 638 C CA . GLU A 1 82 ? 12.629 -12.627 -51.321 1.00 51.53 82 GLU A CA 1
ATOM 639 C C . GLU A 1 82 ? 11.958 -12.019 -52.565 1.00 51.53 82 GLU A C 1
ATOM 641 O O . GLU A 1 82 ? 10.736 -11.906 -52.659 1.00 51.53 82 GLU A O 1
ATOM 646 N N . ASN A 1 83 ? 12.755 -11.629 -53.565 1.00 45.66 83 ASN A N 1
ATOM 647 C CA . ASN A 1 83 ? 12.265 -11.526 -54.940 1.00 45.66 83 ASN A CA 1
ATOM 648 C C . ASN A 1 83 ? 13.231 -12.222 -55.904 1.00 45.66 83 ASN A C 1
ATOM 650 O O . ASN A 1 83 ? 14.337 -11.759 -56.189 1.00 45.66 83 ASN A O 1
ATOM 654 N N . GLU A 1 84 ? 12.740 -13.358 -56.390 1.00 49.41 84 GLU A N 1
ATOM 655 C CA . GLU A 1 84 ? 13.233 -14.209 -57.460 1.00 49.41 84 GLU A CA 1
ATOM 656 C C . GLU A 1 84 ? 13.722 -13.423 -58.692 1.00 49.41 84 GLU A C 1
ATOM 658 O O . GLU A 1 84 ? 12.948 -12.906 -59.501 1.00 49.41 84 GLU A O 1
ATOM 663 N N . THR A 1 85 ? 15.032 -13.438 -58.937 1.00 44.50 85 THR A N 1
ATOM 664 C CA . THR A 1 85 ? 15.562 -13.105 -60.263 1.00 44.50 85 THR A CA 1
ATOM 665 C C . THR A 1 85 ? 15.382 -14.310 -61.187 1.00 44.50 85 THR A C 1
ATOM 667 O O . THR A 1 85 ? 16.176 -15.248 -61.200 1.00 44.50 85 THR A O 1
ATOM 670 N N . LYS A 1 86 ? 14.296 -14.290 -61.970 1.00 47.22 86 LYS A N 1
ATOM 671 C CA . LYS A 1 86 ? 14.071 -15.210 -63.094 1.00 47.22 86 LYS A CA 1
ATOM 672 C C . LYS A 1 86 ? 15.238 -15.154 -64.086 1.00 47.22 86 LYS A C 1
ATOM 674 O O . LYS A 1 86 ? 15.542 -14.099 -64.639 1.00 47.22 86 LYS A O 1
ATOM 679 N N . SER A 1 87 ? 15.827 -16.325 -64.330 1.00 42.56 87 SER A N 1
ATOM 680 C CA . SER A 1 87 ? 16.727 -16.629 -65.448 1.00 42.56 87 SER A CA 1
ATOM 681 C C . SER A 1 87 ? 16.056 -16.310 -66.788 1.00 42.56 87 SER A C 1
ATOM 683 O O . SER A 1 87 ? 14.911 -16.714 -67.005 1.00 42.56 87 SER A O 1
ATOM 685 N N . TYR A 1 88 ? 16.785 -15.636 -67.680 1.00 48.06 88 TYR A N 1
ATOM 686 C CA . TYR A 1 88 ? 16.559 -15.670 -69.130 1.00 48.06 88 TYR A CA 1
ATOM 687 C C . TYR A 1 88 ? 17.507 -16.682 -69.772 1.00 48.06 88 TYR A C 1
ATOM 689 O O . TYR A 1 88 ? 18.597 -16.896 -69.191 1.00 48.06 88 TYR A O 1
#

Solvent-accessible surface area (backbone atoms only — not comparable to full-atom values): 5663 Å² total; per-residue (Å²): 126,88,74,79,67,74,60,77,40,70,74,47,34,50,65,55,52,67,68,70,44,74,38,78,41,96,88,61,46,38,39,68,68,63,79,85,45,72,67,44,49,55,55,35,45,77,74,77,40,54,70,66,57,53,56,51,49,42,48,50,55,23,49,55,52,43,54,67,74,43,74,77,77,77,76,77,79,79,71,80,86,84,74,86,82,78,83,130